Protein AF-A0A832UI48-F1 (afdb_monomer_lite)

Foldseek 3Di:
DDPPDDPPPPPLVPQVPDQADEAEDDPVLVVDPVNLVVVVVQVVVCVVVVDHRYAAEYLDCVLVPDCDDDSNVCVVPHDYQYCVVCVPPVVVVVSVVVSVVVVPDDD

pLDDT: mean 82.17, std 15.31, range [39.34, 94.38]

Structure (mmCIF, N/CA/C/O backbone):
data_AF-A0A832UI48-F1
#
_entry.id   AF-A0A832UI48-F1
#
loop_
_atom_site.group_PDB
_atom_site.id
_atom_site.type_symbol
_atom_site.label_atom_id
_atom_site.label_alt_id
_atom_site.label_comp_id
_atom_site.label_asym_id
_atom_site.label_entity_id
_atom_site.label_seq_id
_atom_site.pdbx_PDB_ins_code
_atom_site.Cartn_x
_atom_site.Cartn_y
_atom_site.Cartn_z
_atom_site.occupancy
_atom_site.B_iso_or_equiv
_atom_site.auth_seq_id
_atom_site.auth_comp_id
_atom_site.auth_asym_id
_atom_site.auth_atom_id
_atom_site.pdbx_PDB_model_num
ATOM 1 N N . MET A 1 1 ? -23.132 26.310 -4.493 1.00 50.03 1 MET A N 1
ATOM 2 C CA . MET A 1 1 ? -21.831 25.873 -3.951 1.00 50.03 1 MET A CA 1
ATOM 3 C C . MET A 1 1 ? -21.451 26.852 -2.855 1.00 50.03 1 MET A C 1
ATOM 5 O O . MET A 1 1 ? -21.452 28.050 -3.127 1.00 50.03 1 MET A O 1
ATOM 9 N N . LYS A 1 2 ? -21.280 26.381 -1.618 1.00 44.00 2 LYS A N 1
ATOM 10 C CA . LYS A 1 2 ? -20.942 27.204 -0.449 1.00 44.00 2 LYS A CA 1
ATOM 11 C C . LYS A 1 2 ? -19.434 27.167 -0.190 1.00 44.00 2 LYS A C 1
ATOM 13 O O . LYS A 1 2 ? -18.737 26.232 -0.576 1.00 44.00 2 LYS A O 1
ATOM 18 N N . ILE A 1 3 ? -18.935 28.194 0.492 1.00 39.34 3 ILE A N 1
ATOM 19 C CA . ILE A 1 3 ? -17.588 28.190 1.069 1.00 39.34 3 ILE A CA 1
ATOM 20 C C . ILE A 1 3 ? -17.511 27.029 2.071 1.00 39.34 3 ILE A C 1
ATOM 22 O O . ILE A 1 3 ? -18.320 26.968 2.994 1.00 39.34 3 ILE A O 1
ATOM 26 N N . GLY A 1 4 ? -16.565 26.111 1.861 1.00 55.09 4 GLY A N 1
ATOM 27 C CA . GLY A 1 4 ? -16.369 24.917 2.694 1.00 55.09 4 GLY A CA 1
ATOM 28 C C . GLY A 1 4 ? -16.836 23.596 2.073 1.00 55.09 4 GLY A C 1
ATOM 29 O O . GLY A 1 4 ? -16.553 22.543 2.643 1.00 55.09 4 GLY A O 1
ATOM 30 N N . ASP A 1 5 ? -17.486 23.614 0.905 1.00 48.53 5 ASP A N 1
ATOM 31 C CA . ASP A 1 5 ? -17.863 22.379 0.210 1.00 48.53 5 AS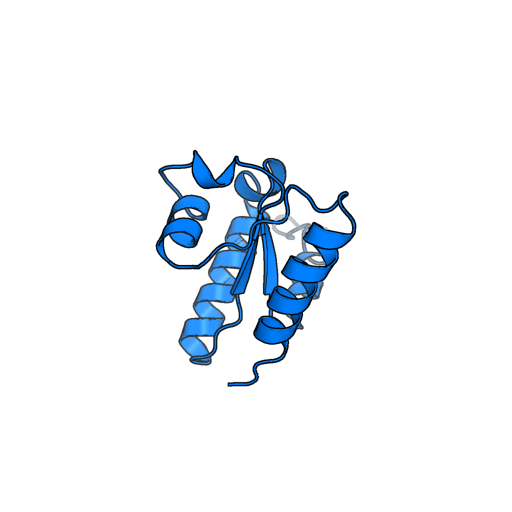P A CA 1
ATOM 32 C C . ASP A 1 5 ? -16.596 21.650 -0.291 1.00 48.53 5 ASP A C 1
ATOM 34 O O . ASP A 1 5 ? -15.863 22.157 -1.145 1.00 48.53 5 ASP A O 1
ATOM 38 N N . LYS A 1 6 ? -16.315 20.446 0.234 1.00 58.16 6 LYS A N 1
ATOM 39 C CA . LYS A 1 6 ? -15.248 19.579 -0.294 1.00 58.16 6 LYS A CA 1
ATOM 40 C C . LYS A 1 6 ? -15.637 19.118 -1.700 1.00 58.16 6 LYS A C 1
ATOM 42 O O . LYS A 1 6 ? -16.590 18.372 -1.869 1.00 58.16 6 LYS A O 1
ATOM 47 N N . ILE A 1 7 ? -14.841 19.499 -2.697 1.00 53.81 7 ILE A N 1
ATOM 48 C CA . ILE A 1 7 ? -15.049 19.161 -4.120 1.00 53.81 7 ILE A CA 1
ATOM 49 C C . ILE A 1 7 ? -14.797 17.659 -4.428 1.00 53.81 7 ILE A C 1
ATOM 51 O O . ILE A 1 7 ? -15.017 17.205 -5.546 1.00 53.81 7 ILE A O 1
ATOM 55 N N . ARG A 1 8 ? -14.388 16.837 -3.451 1.00 52.03 8 ARG A N 1
ATOM 56 C CA . ARG A 1 8 ? -13.946 15.441 -3.672 1.00 52.03 8 ARG A CA 1
ATOM 57 C C . ARG A 1 8 ? -14.977 14.346 -3.357 1.00 52.03 8 ARG A C 1
ATOM 59 O O . ARG A 1 8 ? -14.610 13.202 -3.160 1.00 52.03 8 ARG A O 1
ATOM 66 N N . THR A 1 9 ? -16.273 14.640 -3.360 1.00 53.66 9 THR A N 1
ATOM 67 C CA . THR A 1 9 ? -17.293 13.700 -2.846 1.00 53.66 9 THR A CA 1
ATOM 68 C C . THR A 1 9 ? -17.508 12.429 -3.682 1.00 53.66 9 THR A C 1
ATOM 70 O O . THR A 1 9 ? -18.026 11.459 -3.157 1.00 53.66 9 THR A O 1
ATOM 73 N N . ARG A 1 10 ? -17.127 12.372 -4.969 1.00 47.72 10 ARG A N 1
ATOM 74 C CA . ARG A 1 10 ? -17.464 11.200 -5.815 1.00 47.72 10 ARG A CA 1
ATOM 75 C C . ARG A 1 10 ? -16.408 10.104 -5.912 1.00 47.72 10 ARG A C 1
ATOM 77 O O . ARG A 1 10 ? -16.783 8.963 -6.142 1.00 47.72 10 ARG A O 1
ATOM 84 N N . ILE A 1 11 ? -15.122 10.432 -5.794 1.00 52.12 11 ILE A N 1
ATOM 85 C CA . ILE A 1 11 ? -14.057 9.416 -5.889 1.00 52.12 11 ILE A CA 1
ATOM 86 C C . ILE A 1 11 ? -13.817 8.786 -4.509 1.00 52.12 11 ILE A C 1
ATOM 88 O O . ILE A 1 11 ? -13.679 7.570 -4.421 1.00 52.12 11 ILE A O 1
ATOM 92 N N . ASP A 1 12 ? -13.878 9.599 -3.447 1.00 52.28 12 ASP A N 1
ATOM 93 C CA . ASP A 1 12 ? -13.676 9.182 -2.051 1.00 52.28 12 ASP A CA 1
ATOM 94 C C . ASP A 1 12 ? -14.735 8.149 -1.582 1.00 52.28 12 ASP A C 1
ATOM 96 O O . ASP A 1 12 ? -14.442 7.267 -0.783 1.00 52.28 12 ASP A O 1
ATOM 100 N N . GLU A 1 13 ? -15.966 8.188 -2.112 1.00 51.47 13 GLU A N 1
ATOM 101 C CA . GLU A 1 13 ? -17.035 7.249 -1.718 1.00 51.47 13 GLU A CA 1
ATOM 102 C C . GLU A 1 13 ? -16.915 5.857 -2.365 1.00 51.47 13 GLU A C 1
ATOM 104 O O . GLU A 1 13 ? -17.419 4.880 -1.813 1.00 51.47 13 GLU A O 1
ATOM 109 N N . MET A 1 14 ? -16.255 5.726 -3.524 1.00 49.06 14 MET A N 1
ATOM 110 C CA . MET A 1 14 ? -16.261 4.466 -4.288 1.00 49.06 14 MET A CA 1
ATOM 111 C C . MET A 1 14 ? -15.289 3.413 -3.740 1.00 49.06 14 MET A C 1
ATOM 113 O O . MET A 1 14 ? -15.479 2.225 -3.994 1.00 49.06 14 MET A O 1
ATOM 117 N N . ILE A 1 15 ? -14.265 3.819 -2.985 1.00 54.12 15 ILE A N 1
ATOM 118 C CA . ILE A 1 15 ? -13.244 2.895 -2.458 1.00 54.12 15 ILE A CA 1
ATOM 119 C C . ILE A 1 15 ? -13.649 2.322 -1.099 1.00 54.12 15 ILE A C 1
ATOM 121 O O . ILE A 1 15 ? -13.345 1.168 -0.797 1.00 54.12 15 ILE A O 1
ATOM 125 N N . HIS A 1 16 ? -14.443 3.064 -0.325 1.00 52.00 16 HIS A N 1
ATOM 126 C CA . HIS A 1 16 ? -14.844 2.677 1.029 1.00 52.00 16 HIS A CA 1
ATOM 127 C C . HIS A 1 16 ? -15.809 1.471 1.095 1.00 52.00 16 HIS A C 1
ATOM 129 O O . HIS A 1 16 ? -16.116 0.972 2.177 1.00 52.00 16 HIS A O 1
ATOM 135 N N . VAL A 1 17 ? -16.307 0.989 -0.049 1.00 52.59 17 VAL A N 1
ATOM 136 C CA . VAL A 1 17 ? -17.367 -0.033 -0.122 1.00 52.59 17 VAL A CA 1
ATOM 137 C C . VAL A 1 17 ? -16.821 -1.471 -0.090 1.00 52.59 17 VAL A C 1
ATOM 139 O O . VAL A 1 17 ? -17.572 -2.407 0.188 1.00 52.59 17 VAL A O 1
ATOM 142 N N . HIS A 1 18 ? -15.523 -1.692 -0.320 1.00 58.28 18 HIS A N 1
ATOM 143 C CA . HIS A 1 18 ? -14.970 -3.043 -0.461 1.00 58.28 18 HIS A CA 1
ATOM 144 C C . HIS A 1 18 ? -14.113 -3.470 0.740 1.00 58.28 18 HIS A C 1
ATOM 146 O O . HIS A 1 18 ? -13.269 -2.727 1.225 1.00 58.28 18 HIS A O 1
ATOM 152 N N . GLY A 1 19 ? -14.310 -4.706 1.216 1.00 73.56 19 GLY A N 1
ATOM 153 C CA . GLY A 1 19 ? -13.613 -5.260 2.388 1.00 73.56 19 GLY A CA 1
ATOM 154 C C . GLY A 1 19 ? -12.108 -5.504 2.212 1.00 73.56 19 GLY A C 1
ATOM 155 O O . GLY A 1 19 ? -11.466 -5.949 3.155 1.00 73.56 19 GLY A O 1
ATOM 156 N N . LYS A 1 20 ? -11.543 -5.241 1.025 1.00 83.62 20 LYS A N 1
ATOM 157 C CA . LYS A 1 20 ? -10.112 -5.363 0.711 1.00 83.62 20 LYS A CA 1
ATOM 158 C C . LYS A 1 20 ? -9.696 -4.228 -0.230 1.00 83.62 20 LYS A C 1
ATOM 160 O O . LYS A 1 20 ? -10.414 -3.930 -1.182 1.00 83.62 20 LYS A O 1
ATOM 165 N N . LEU A 1 21 ? -8.528 -3.644 0.016 1.00 87.38 21 LEU A N 1
ATOM 166 C CA . LEU A 1 21 ? -7.889 -2.578 -0.748 1.00 87.38 21 LEU A CA 1
ATOM 167 C C . LEU A 1 21 ? -6.602 -3.104 -1.402 1.00 87.38 21 LEU A C 1
ATOM 169 O O . LEU A 1 21 ? -5.631 -3.436 -0.718 1.00 87.38 21 LEU A O 1
ATOM 173 N N . LEU A 1 22 ? -6.584 -3.148 -2.736 1.00 90.62 22 LEU A N 1
ATOM 174 C CA . LEU A 1 22 ? -5.372 -3.393 -3.518 1.00 90.62 22 LEU A CA 1
ATOM 175 C C . LEU A 1 22 ? -4.653 -2.060 -3.755 1.00 90.62 22 LEU A C 1
ATOM 177 O O . LEU A 1 22 ? -5.106 -1.241 -4.554 1.00 90.62 22 LEU A O 1
ATOM 181 N N . LEU A 1 23 ? -3.534 -1.847 -3.069 1.00 92.25 23 LEU A N 1
ATOM 182 C CA . LEU A 1 23 ? -2.729 -0.636 -3.195 1.00 92.25 23 LEU A CA 1
ATOM 183 C C . LEU A 1 23 ? -1.666 -0.825 -4.278 1.00 92.25 23 LEU A C 1
ATOM 185 O O . LEU A 1 23 ? -0.760 -1.643 -4.131 1.00 92.25 23 LEU A O 1
ATOM 189 N N . VAL A 1 24 ? -1.744 -0.033 -5.343 1.00 92.12 24 VAL A N 1
ATOM 190 C CA . VAL A 1 24 ? -0.750 -0.036 -6.420 1.00 92.12 24 VAL A CA 1
ATOM 191 C C . VAL A 1 24 ? 0.281 1.058 -6.161 1.00 92.12 24 VAL A C 1
ATOM 193 O O . VAL A 1 24 ? -0.012 2.242 -6.268 1.00 92.12 24 VAL A O 1
ATOM 196 N N . LEU A 1 25 ? 1.501 0.662 -5.819 1.00 92.38 25 LEU A N 1
ATOM 197 C CA . LEU A 1 25 ? 2.624 1.554 -5.561 1.00 92.38 25 LEU A CA 1
ATOM 198 C C . LEU A 1 25 ? 3.350 1.846 -6.876 1.00 92.38 25 LEU A C 1
ATOM 200 O O . LEU A 1 25 ? 4.125 1.030 -7.385 1.00 92.38 25 LEU A O 1
ATOM 204 N N . SER A 1 26 ? 3.057 3.024 -7.412 1.00 90.88 26 SER A N 1
ATOM 205 C CA . SER A 1 26 ? 3.792 3.683 -8.488 1.00 90.88 26 SER A CA 1
ATOM 206 C C . SER A 1 26 ? 4.357 5.014 -7.999 1.00 90.88 26 SER A C 1
ATOM 208 O O . SER A 1 26 ? 3.921 5.522 -6.961 1.00 90.88 26 SER A O 1
ATOM 210 N N . LYS A 1 27 ? 5.247 5.624 -8.786 1.00 89.69 27 LYS A N 1
ATOM 211 C CA . LYS A 1 27 ? 5.727 6.995 -8.555 1.00 89.69 27 LYS A CA 1
ATOM 212 C C . LYS A 1 27 ? 4.608 8.007 -8.264 1.00 89.69 27 LYS A C 1
ATOM 214 O O . LYS A 1 27 ? 4.710 8.760 -7.305 1.00 89.69 27 LYS A O 1
ATOM 219 N N . ASP A 1 28 ? 3.526 7.992 -9.036 1.00 88.75 28 ASP A N 1
ATOM 220 C CA . ASP A 1 28 ? 2.425 8.948 -8.840 1.00 88.75 28 ASP A CA 1
ATOM 221 C C . ASP A 1 28 ? 1.599 8.632 -7.583 1.00 88.75 28 ASP A C 1
ATOM 223 O O . ASP A 1 28 ? 1.034 9.522 -6.948 1.00 88.75 28 ASP A O 1
ATOM 227 N N . SER A 1 29 ? 1.527 7.353 -7.205 1.00 88.38 29 SER A N 1
ATOM 228 C CA . SER A 1 29 ? 0.730 6.919 -6.056 1.00 88.38 29 SER A CA 1
ATOM 229 C C . SER A 1 29 ? 1.390 7.309 -4.740 1.00 88.38 29 SER A C 1
ATOM 231 O O . SER A 1 29 ? 0.702 7.763 -3.833 1.00 88.38 29 SER A O 1
ATOM 233 N N . VAL A 1 30 ? 2.718 7.185 -4.645 1.00 89.31 30 VAL A N 1
ATOM 234 C CA . VAL A 1 30 ? 3.473 7.531 -3.428 1.00 89.31 30 VAL A CA 1
ATOM 235 C C . VAL A 1 30 ? 3.494 9.035 -3.134 1.00 89.31 30 VAL A C 1
ATOM 237 O O . VAL A 1 30 ? 3.632 9.420 -1.979 1.00 89.31 30 VAL A O 1
ATOM 240 N N . GLU A 1 31 ? 3.311 9.881 -4.152 1.00 88.44 31 GLU A N 1
ATOM 241 C CA . GLU A 1 31 ? 3.232 11.347 -4.021 1.00 88.44 31 GLU A CA 1
ATOM 242 C C . GLU A 1 31 ? 1.787 11.851 -3.809 1.00 88.44 31 GLU A C 1
ATOM 244 O O . GLU A 1 31 ? 1.547 13.042 -3.588 1.00 88.44 31 GLU A O 1
ATOM 249 N N . SER A 1 32 ? 0.792 10.962 -3.870 1.00 88.12 32 SER A N 1
ATOM 250 C CA . SER A 1 32 ? -0.616 11.343 -3.802 1.00 88.12 32 SER A CA 1
ATOM 251 C C . SER A 1 32 ? -1.125 11.441 -2.363 1.00 88.12 32 SER A C 1
ATOM 253 O O . SER A 1 32 ? -1.408 10.437 -1.712 1.00 88.12 32 SER A O 1
ATOM 255 N N . SER A 1 33 ? -1.391 12.674 -1.919 1.00 87.25 33 SER A N 1
ATOM 256 C CA . SER A 1 33 ? -2.059 12.980 -0.632 1.00 87.25 33 SER A CA 1
ATOM 257 C C . SER A 1 33 ? -3.438 12.333 -0.449 1.00 87.25 33 SER A C 1
ATOM 259 O O . SER A 1 33 ? -4.008 12.342 0.639 1.00 87.25 33 SER A O 1
ATOM 261 N N . TRP A 1 34 ? -4.038 11.839 -1.528 1.00 85.62 34 TRP A N 1
ATOM 262 C CA . TRP A 1 34 ? -5.289 11.098 -1.454 1.00 85.62 34 TRP A CA 1
ATOM 263 C C . TRP A 1 34 ? -5.068 9.609 -1.255 1.00 85.62 34 TRP A C 1
ATOM 265 O O . TRP A 1 34 ? -5.762 9.022 -0.436 1.00 85.62 34 TRP A O 1
ATOM 275 N N . VAL A 1 35 ? -4.070 9.028 -1.929 1.00 88.81 35 VAL A N 1
ATOM 276 C CA . VAL A 1 35 ? -3.684 7.631 -1.687 1.00 88.81 35 VAL A CA 1
ATOM 277 C C . VAL A 1 35 ? -3.259 7.462 -0.232 1.00 88.81 35 VAL A C 1
ATOM 279 O O . VAL A 1 35 ? -3.680 6.506 0.406 1.00 88.81 35 VAL A O 1
ATOM 282 N N . GLU A 1 36 ? -2.511 8.423 0.314 1.00 90.44 36 GLU A N 1
ATOM 283 C CA . GLU A 1 36 ? -2.152 8.467 1.735 1.00 90.44 36 GLU A CA 1
ATOM 284 C C . GLU A 1 36 ? -3.377 8.324 2.654 1.00 90.44 36 GLU A C 1
ATOM 286 O O . GLU A 1 36 ? -3.423 7.421 3.483 1.00 90.44 36 GLU A O 1
ATOM 291 N N . LYS A 1 37 ? -4.416 9.141 2.444 1.00 88.06 37 LYS A N 1
ATOM 292 C CA . LYS A 1 37 ? -5.643 9.109 3.260 1.00 88.06 37 LYS A CA 1
ATOM 293 C C . LYS A 1 37 ? -6.414 7.799 3.145 1.00 88.06 37 LYS A C 1
ATOM 295 O O . LYS A 1 37 ? -6.958 7.315 4.137 1.00 88.06 37 LYS A O 1
ATOM 300 N N . GLU A 1 38 ? -6.479 7.226 1.946 1.00 86.69 38 GLU A N 1
ATOM 301 C CA . GLU A 1 38 ? -7.115 5.921 1.732 1.00 86.69 38 GLU A CA 1
ATOM 302 C C . GLU A 1 38 ? -6.344 4.806 2.451 1.00 86.69 38 GLU A C 1
ATOM 304 O O . GLU A 1 38 ? -6.942 3.912 3.050 1.00 86.69 38 GLU A O 1
ATOM 309 N N . VAL A 1 39 ? -5.011 4.881 2.450 1.00 89.75 39 VAL A N 1
ATOM 310 C CA . VAL A 1 39 ? -4.143 3.937 3.161 1.00 89.75 39 VAL A CA 1
ATOM 311 C C . VAL A 1 39 ? -4.311 4.059 4.674 1.00 89.75 39 VAL A C 1
ATOM 313 O O . VAL A 1 39 ? -4.475 3.039 5.340 1.00 89.75 39 VAL A O 1
ATOM 316 N N . GLU A 1 40 ? -4.331 5.277 5.217 1.00 90.00 40 GLU A N 1
ATOM 317 C CA . GLU A 1 40 ? -4.606 5.522 6.639 1.00 90.00 40 GLU A CA 1
ATOM 318 C C . GLU A 1 40 ? -5.966 4.943 7.047 1.00 90.00 40 GLU A C 1
ATOM 320 O O . GLU A 1 40 ? -6.053 4.155 7.989 1.00 90.00 40 GLU A O 1
ATOM 325 N N . THR A 1 41 ? -7.009 5.231 6.265 1.00 87.94 41 THR A N 1
ATOM 326 C CA . THR A 1 41 ? -8.366 4.710 6.494 1.00 87.94 41 THR A CA 1
ATOM 327 C C . THR A 1 41 ? -8.399 3.179 6.450 1.00 87.94 41 THR A C 1
ATOM 329 O O . THR A 1 41 ? -9.080 2.534 7.251 1.00 87.94 41 THR A O 1
ATOM 332 N N . ALA A 1 42 ? -7.655 2.558 5.529 1.00 87.44 42 ALA A N 1
ATOM 333 C CA . ALA A 1 42 ? -7.540 1.106 5.467 1.00 87.44 42 ALA A CA 1
ATOM 334 C C . ALA A 1 42 ? -6.870 0.539 6.727 1.00 87.44 42 ALA A C 1
ATOM 336 O O . ALA A 1 42 ? -7.393 -0.412 7.299 1.00 87.44 42 ALA A O 1
ATOM 337 N N . ILE A 1 43 ? -5.777 1.139 7.206 1.00 89.19 43 ILE A N 1
ATOM 338 C CA . ILE A 1 43 ? -5.073 0.710 8.428 1.00 89.19 43 ILE A CA 1
ATOM 339 C C . ILE A 1 43 ? -5.971 0.843 9.673 1.00 89.19 43 ILE A C 1
ATOM 341 O O . ILE A 1 43 ? -5.989 -0.043 10.537 1.00 89.19 43 ILE A O 1
ATOM 345 N N . GLU A 1 44 ? -6.757 1.916 9.767 1.00 88.81 44 GLU A N 1
ATOM 346 C CA . GLU A 1 44 ? -7.756 2.096 10.829 1.00 88.81 44 GLU A CA 1
ATOM 347 C C . GLU A 1 44 ? -8.839 1.006 10.782 1.00 88.81 44 GLU A C 1
ATOM 349 O O . GLU A 1 44 ? -9.215 0.431 11.814 1.00 88.81 44 GLU A O 1
ATOM 354 N N . ASN A 1 45 ? -9.298 0.659 9.577 1.00 86.06 45 ASN A N 1
ATOM 355 C CA . ASN A 1 45 ? -10.242 -0.433 9.362 1.00 86.06 45 ASN A CA 1
ATOM 356 C C . ASN A 1 45 ? -9.652 -1.797 9.747 1.00 86.06 45 ASN A C 1
ATOM 358 O O . ASN A 1 45 ? -10.344 -2.574 10.406 1.00 86.06 45 ASN A O 1
ATOM 362 N N . GLU A 1 46 ? -8.390 -2.085 9.407 1.00 88.00 46 GLU A N 1
ATOM 363 C CA . GLU A 1 46 ? -7.705 -3.322 9.824 1.00 88.00 46 GLU A CA 1
ATOM 364 C C . GLU A 1 46 ? -7.636 -3.430 11.348 1.00 88.00 46 GLU A C 1
ATOM 366 O O . GLU A 1 46 ? -7.888 -4.491 11.918 1.00 88.00 46 GLU A O 1
ATOM 371 N N . THR A 1 47 ? -7.356 -2.313 12.024 1.00 87.94 47 THR A N 1
ATOM 372 C CA . THR A 1 47 ? -7.283 -2.250 13.490 1.00 87.94 47 THR A CA 1
ATOM 373 C C . THR A 1 47 ? -8.647 -2.512 14.130 1.00 87.94 47 THR A C 1
ATOM 375 O O . THR A 1 47 ? -8.747 -3.250 15.111 1.00 87.94 47 THR A O 1
ATOM 378 N N . THR A 1 48 ? -9.710 -1.946 13.553 1.00 86.75 48 THR A N 1
ATOM 379 C CA . THR A 1 48 ? -11.082 -2.078 14.062 1.00 86.75 48 THR A CA 1
ATOM 380 C C . THR A 1 48 ? -11.650 -3.476 13.819 1.00 86.75 48 THR A C 1
ATOM 382 O O . THR A 1 48 ? -12.265 -4.062 14.709 1.00 86.75 48 THR A O 1
ATOM 385 N N . ARG A 1 49 ? -11.435 -4.026 12.619 1.00 84.75 49 ARG A N 1
ATOM 386 C CA . ARG A 1 49 ? -11.971 -5.330 12.195 1.00 84.75 49 ARG A CA 1
ATOM 387 C C . ARG A 1 49 ? -11.076 -6.505 12.587 1.00 84.75 49 ARG A C 1
ATOM 389 O O . ARG A 1 49 ? -11.543 -7.634 12.586 1.00 84.75 49 ARG A O 1
ATOM 396 N N . LYS A 1 50 ? -9.818 -6.244 12.966 1.00 86.06 50 LYS A N 1
ATOM 397 C CA . LYS A 1 50 ? -8.767 -7.252 13.210 1.00 86.06 50 LYS A CA 1
ATOM 398 C C . LYS A 1 50 ? -8.525 -8.170 12.009 1.00 86.06 50 LYS A C 1
ATOM 400 O O . LYS A 1 50 ? -8.149 -9.329 12.165 1.00 86.06 50 LYS A O 1
ATOM 405 N N . GLU A 1 51 ? -8.711 -7.630 10.813 1.00 85.81 51 GLU A N 1
ATOM 406 C CA . GLU A 1 51 ? -8.577 -8.337 9.543 1.00 85.81 51 GLU A CA 1
ATOM 407 C C . GLU A 1 51 ? -7.591 -7.599 8.645 1.00 85.81 51 GLU A C 1
ATOM 409 O O . GLU A 1 51 ? -7.500 -6.375 8.688 1.00 85.81 51 GLU A O 1
ATOM 414 N N . THR A 1 52 ? -6.852 -8.340 7.820 1.00 87.31 52 THR A N 1
ATOM 415 C CA . THR A 1 52 ? -5.975 -7.743 6.810 1.00 87.31 52 THR A CA 1
ATOM 416 C C . THR A 1 52 ? -6.800 -7.350 5.594 1.00 87.31 52 THR A C 1
ATOM 418 O O . THR 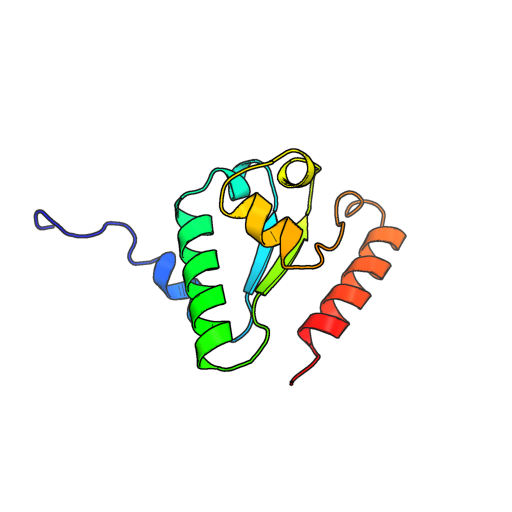A 1 52 ? -7.364 -8.205 4.909 1.00 87.31 52 THR A O 1
ATOM 421 N N . VAL A 1 53 ? -6.834 -6.053 5.312 1.00 87.69 53 VAL A N 1
ATOM 422 C CA . VAL A 1 53 ? -7.559 -5.472 4.182 1.00 87.69 53 VAL A CA 1
ATOM 423 C C . VAL A 1 53 ? -6.613 -4.816 3.183 1.00 87.69 53 VAL A C 1
ATOM 425 O O . VAL A 1 53 ? -7.010 -4.644 2.040 1.00 87.69 53 VAL A O 1
ATOM 428 N N . LEU A 1 54 ? -5.377 -4.477 3.561 1.00 90.06 54 LEU A N 1
ATOM 429 C CA . LEU A 1 54 ? -4.440 -3.752 2.706 1.00 90.06 54 LEU A CA 1
ATOM 430 C C . LEU A 1 54 ? -3.437 -4.695 2.026 1.00 90.06 54 LEU A C 1
ATOM 432 O O . LEU A 1 54 ? -2.594 -5.312 2.679 1.00 90.06 54 LEU A O 1
ATOM 436 N N . PHE A 1 55 ? -3.477 -4.737 0.694 1.00 91.94 55 PHE A N 1
ATOM 437 C CA . PHE A 1 55 ? -2.625 -5.588 -0.140 1.00 91.94 55 PHE A CA 1
ATOM 438 C C . PHE A 1 55 ? -1.779 -4.720 -1.082 1.00 91.94 55 PHE A C 1
ATOM 440 O O . PHE A 1 55 ? -2.283 -4.281 -2.116 1.00 91.94 55 PHE A O 1
ATOM 447 N N . PRO A 1 56 ? -0.510 -4.426 -0.749 1.00 94.06 56 PRO A N 1
ATOM 448 C CA . PRO A 1 56 ? 0.337 -3.596 -1.594 1.00 94.06 56 PRO A CA 1
ATOM 449 C C . PRO A 1 56 ? 1.031 -4.393 -2.708 1.00 94.06 56 PRO A C 1
ATOM 451 O O . PRO A 1 56 ? 1.644 -5.438 -2.474 1.00 94.06 56 PRO A O 1
ATOM 454 N N . ILE A 1 57 ? 1.009 -3.840 -3.919 1.00 94.38 57 ILE A N 1
ATOM 455 C CA . ILE A 1 57 ? 1.796 -4.288 -5.073 1.00 94.38 57 ILE A CA 1
ATOM 456 C C . ILE A 1 57 ? 2.625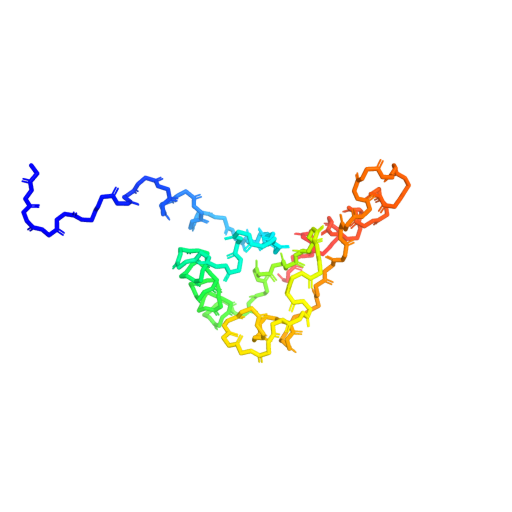 -3.124 -5.605 1.00 94.38 57 ILE A C 1
ATOM 458 O O . ILE A 1 57 ? 2.212 -1.977 -5.478 1.00 94.38 57 ILE A O 1
ATOM 462 N N . ARG A 1 58 ? 3.776 -3.389 -6.225 1.00 93.44 58 ARG A N 1
ATOM 463 C CA . ARG A 1 58 ? 4.601 -2.346 -6.858 1.00 93.44 58 ARG A CA 1
ATOM 464 C C . ARG A 1 58 ? 4.720 -2.550 -8.358 1.00 93.44 58 ARG A C 1
ATOM 466 O O . ARG A 1 58 ? 4.933 -3.671 -8.811 1.00 93.44 58 ARG A O 1
ATOM 473 N N . LEU A 1 59 ? 4.645 -1.455 -9.107 1.00 89.56 59 LEU A N 1
ATOM 474 C CA . LEU A 1 59 ? 4.894 -1.450 -10.554 1.00 89.56 59 LEU A CA 1
ATOM 475 C C . LEU A 1 59 ? 6.294 -0.944 -10.912 1.00 89.56 59 LEU A C 1
ATOM 477 O O . LEU A 1 59 ? 6.754 -1.147 -12.033 1.00 89.56 59 LEU A O 1
ATOM 481 N N . ASP A 1 60 ? 6.977 -0.306 -9.963 1.00 88.56 60 ASP A N 1
ATOM 482 C CA . ASP A 1 60 ? 8.312 0.255 -10.130 1.00 88.56 60 ASP A CA 1
ATOM 483 C C . ASP A 1 60 ? 9.173 0.060 -8.861 1.00 88.56 60 ASP A C 1
ATOM 485 O O . ASP A 1 60 ? 8.873 -0.742 -7.963 1.00 88.56 60 ASP A O 1
ATOM 489 N N . TYR A 1 61 ? 10.325 0.730 -8.818 1.00 88.12 61 TYR A N 1
ATOM 490 C CA . TYR A 1 61 ? 11.226 0.721 -7.666 1.00 88.12 61 TYR A CA 1
ATOM 491 C C . TYR A 1 61 ? 10.992 1.884 -6.701 1.00 88.12 61 TYR A C 1
ATOM 493 O O . TYR A 1 61 ? 11.626 1.903 -5.650 1.00 88.12 61 TYR A O 1
ATOM 501 N N . THR A 1 62 ? 10.081 2.816 -6.990 1.00 90.00 62 THR A N 1
ATOM 502 C CA . THR A 1 62 ? 10.006 4.093 -6.274 1.00 90.00 62 THR A CA 1
ATOM 503 C C . THR A 1 62 ? 9.796 3.900 -4.773 1.00 90.00 62 THR A C 1
ATOM 505 O O . THR A 1 62 ? 10.517 4.491 -3.973 1.00 90.00 62 THR A O 1
ATOM 508 N N . VAL A 1 63 ? 8.906 2.992 -4.356 1.00 89.25 63 VAL A N 1
ATOM 509 C CA . VAL A 1 63 ? 8.690 2.703 -2.923 1.00 89.25 63 VAL A CA 1
ATOM 510 C C . VAL A 1 63 ? 9.928 2.122 -2.215 1.00 89.25 63 VAL A C 1
ATOM 512 O O . VAL A 1 63 ? 10.115 2.294 -1.005 1.00 89.25 63 VAL A O 1
ATOM 515 N N . MET A 1 64 ? 10.816 1.450 -2.951 1.00 89.12 64 MET A N 1
ATOM 516 C CA . MET A 1 64 ? 12.025 0.850 -2.381 1.00 89.12 64 MET A CA 1
ATOM 517 C C . MET A 1 64 ? 13.037 1.917 -1.958 1.00 89.12 64 MET A C 1
ATOM 519 O O . MET A 1 64 ? 13.677 1.747 -0.917 1.00 89.12 64 MET A O 1
ATOM 523 N N . ASP A 1 65 ? 13.094 3.036 -2.680 1.00 91.25 65 ASP A N 1
ATOM 524 C CA . ASP A 1 65 ? 14.028 4.137 -2.423 1.00 91.25 65 ASP A CA 1
ATOM 525 C C . ASP A 1 65 ? 13.518 5.134 -1.369 1.00 91.25 65 ASP A C 1
ATOM 527 O O . ASP A 1 65 ? 14.312 5.835 -0.737 1.00 91.25 65 ASP A O 1
ATOM 531 N N . ILE A 1 66 ? 12.204 5.164 -1.116 1.00 91.00 66 ILE A N 1
ATOM 532 C CA . ILE A 1 66 ? 11.589 6.041 -0.112 1.00 91.00 66 ILE A CA 1
ATOM 533 C C . ILE A 1 66 ? 11.982 5.599 1.303 1.00 91.00 66 ILE A C 1
ATOM 535 O O . ILE A 1 66 ? 11.825 4.436 1.687 1.00 91.00 66 ILE A O 1
ATOM 539 N N . LYS A 1 67 ? 12.506 6.530 2.103 1.00 89.06 67 LYS A N 1
ATOM 540 C CA . LYS A 1 67 ? 13.004 6.254 3.465 1.00 89.06 67 LYS A CA 1
ATOM 541 C C . LYS A 1 67 ? 12.053 6.727 4.565 1.00 89.06 67 LYS A C 1
ATOM 543 O O . LYS A 1 67 ? 12.051 6.143 5.651 1.00 89.06 67 LYS A O 1
ATOM 548 N N . THR A 1 68 ? 11.255 7.747 4.273 1.00 87.88 68 THR A N 1
ATOM 549 C CA . THR A 1 68 ? 10.355 8.437 5.204 1.00 87.88 68 THR A CA 1
ATOM 550 C C . THR A 1 68 ? 8.907 8.351 4.727 1.00 87.88 68 THR A C 1
ATOM 552 O O . THR A 1 68 ? 8.655 7.897 3.614 1.00 87.88 68 THR A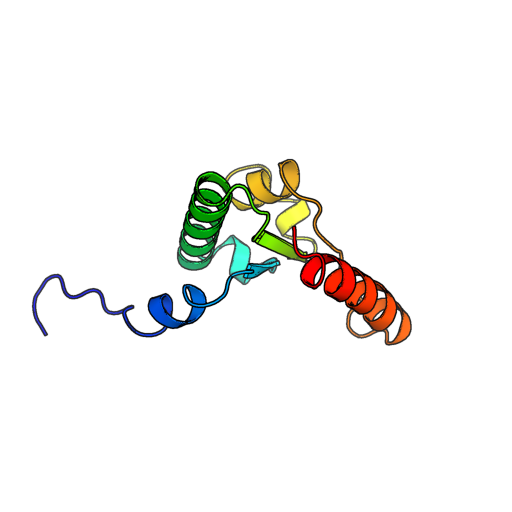 O 1
ATOM 555 N N . ASP A 1 69 ? 7.977 8.772 5.583 1.00 91.50 69 ASP A N 1
ATOM 556 C CA . ASP A 1 69 ? 6.545 8.899 5.279 1.00 91.50 69 ASP A CA 1
ATOM 557 C C . ASP A 1 69 ? 5.803 7.564 5.084 1.00 91.50 69 ASP A C 1
ATOM 559 O O . ASP A 1 69 ? 6.374 6.470 5.207 1.00 91.50 69 ASP A O 1
ATOM 563 N N . TRP A 1 70 ? 4.504 7.659 4.788 1.00 93.56 70 TRP A N 1
ATOM 564 C CA . TRP A 1 70 ? 3.598 6.515 4.717 1.00 93.56 70 TRP A CA 1
ATOM 565 C C . TRP A 1 70 ? 4.058 5.391 3.762 1.00 93.56 70 TRP A C 1
ATOM 567 O O . TRP A 1 70 ? 3.889 4.222 4.124 1.00 93.56 70 TRP A O 1
ATOM 577 N N . PRO A 1 71 ? 4.706 5.632 2.593 1.00 93.62 71 PRO A N 1
ATOM 578 C CA . PRO A 1 71 ? 5.153 4.531 1.740 1.00 93.62 71 PRO A CA 1
ATOM 579 C C . PRO A 1 71 ? 6.278 3.724 2.400 1.00 93.62 71 PRO A C 1
ATOM 581 O O . PRO A 1 71 ? 6.365 2.505 2.219 1.00 93.62 71 PRO A O 1
ATOM 584 N N . ALA A 1 72 ? 7.136 4.381 3.190 1.00 93.75 72 ALA A N 1
ATOM 585 C CA . ALA A 1 72 ? 8.172 3.699 3.953 1.00 93.75 72 ALA A CA 1
ATOM 586 C C . ALA A 1 72 ? 7.575 2.871 5.097 1.00 93.75 72 ALA A C 1
ATOM 588 O O . ALA A 1 72 ? 8.080 1.779 5.372 1.00 93.75 72 ALA A O 1
ATOM 589 N N . ASP A 1 73 ? 6.499 3.348 5.727 1.00 93.75 73 ASP A N 1
ATOM 590 C CA . ASP A 1 73 ? 5.755 2.576 6.725 1.00 93.75 73 ASP A CA 1
ATOM 591 C C . ASP A 1 73 ? 5.120 1.329 6.112 1.00 93.75 73 ASP A C 1
ATOM 593 O O . ASP A 1 73 ? 5.311 0.233 6.640 1.00 93.75 73 ASP A O 1
ATOM 597 N N . ILE A 1 74 ? 4.480 1.449 4.943 1.00 93.75 74 ILE A N 1
ATOM 598 C CA . ILE A 1 74 ? 3.945 0.292 4.211 1.00 93.75 74 ILE A CA 1
ATOM 599 C C . ILE A 1 74 ? 5.051 -0.709 3.877 1.00 93.75 74 ILE A C 1
ATOM 601 O O . ILE A 1 74 ? 4.891 -1.900 4.140 1.00 93.75 74 ILE A O 1
ATOM 605 N N . LYS A 1 75 ? 6.202 -0.249 3.374 1.00 94.00 75 LYS A N 1
ATOM 606 C CA . LYS A 1 75 ? 7.349 -1.122 3.077 1.00 94.00 75 LYS A CA 1
ATOM 607 C C . LYS A 1 75 ? 7.877 -1.866 4.306 1.00 94.00 75 LYS A C 1
ATOM 609 O O . LYS A 1 75 ? 8.314 -3.006 4.181 1.00 94.00 75 LYS A O 1
ATOM 614 N N . ARG A 1 76 ? 7.877 -1.231 5.483 1.00 92.31 76 ARG A N 1
ATOM 615 C CA . ARG A 1 76 ? 8.316 -1.862 6.740 1.00 92.31 76 ARG A CA 1
ATOM 616 C C . ARG A 1 76 ? 7.277 -2.831 7.296 1.00 92.31 76 ARG A C 1
ATOM 618 O O . ARG A 1 76 ? 7.647 -3.845 7.879 1.00 92.31 76 ARG A O 1
ATOM 625 N N . ALA A 1 77 ? 5.998 -2.502 7.150 1.00 91.62 77 ALA A N 1
ATOM 626 C CA . ALA A 1 77 ? 4.908 -3.190 7.827 1.00 91.62 77 ALA A CA 1
ATOM 627 C C . ALA A 1 77 ? 4.226 -4.272 6.977 1.00 91.62 77 ALA A C 1
ATOM 629 O O . ALA A 1 77 ? 3.439 -5.054 7.516 1.00 91.62 77 ALA A O 1
ATOM 630 N N . ARG A 1 78 ? 4.451 -4.303 5.659 1.00 90.00 78 ARG A N 1
ATOM 631 C CA . ARG A 1 78 ? 3.758 -5.200 4.726 1.00 90.00 78 ARG A CA 1
ATOM 632 C C . ARG A 1 78 ? 4.721 -5.806 3.711 1.00 90.00 78 ARG A C 1
ATOM 634 O O . ARG A 1 78 ? 5.704 -5.197 3.299 1.00 90.00 78 ARG A O 1
ATOM 641 N N . HIS A 1 79 ? 4.391 -7.013 3.266 1.00 91.00 79 HIS A N 1
ATOM 642 C CA . HIS A 1 79 ? 5.051 -7.627 2.124 1.00 91.00 79 HIS A CA 1
ATOM 643 C C . HIS A 1 79 ? 4.474 -7.039 0.830 1.00 91.00 79 HIS A C 1
ATOM 645 O O . HIS A 1 79 ? 3.282 -7.179 0.568 1.00 91.00 79 HIS A O 1
ATOM 651 N N . ILE A 1 80 ? 5.322 -6.379 0.040 1.00 92.31 80 ILE A N 1
ATOM 652 C CA . ILE A 1 80 ? 4.943 -5.761 -1.234 1.00 92.31 80 ILE A CA 1
ATOM 653 C C . ILE A 1 80 ? 5.239 -6.744 -2.366 1.00 92.31 80 ILE A C 1
ATOM 655 O O . ILE A 1 80 ? 6.396 -7.111 -2.577 1.00 92.31 80 ILE A O 1
ATOM 659 N N . VAL A 1 81 ? 4.209 -7.145 -3.114 1.00 91.19 81 VAL A N 1
ATOM 660 C CA . VAL A 1 81 ? 4.393 -8.042 -4.265 1.00 91.19 81 VAL A CA 1
ATOM 661 C C . VAL A 1 81 ? 4.968 -7.264 -5.449 1.00 91.19 81 VAL A C 1
ATOM 663 O O . VAL A 1 81 ? 4.510 -6.166 -5.770 1.00 91.19 81 VAL A O 1
ATOM 666 N N . ASP A 1 82 ? 5.984 -7.831 -6.097 1.00 91.50 82 ASP A N 1
ATOM 667 C CA . ASP A 1 82 ? 6.649 -7.238 -7.256 1.00 91.50 82 ASP A CA 1
ATOM 668 C C . ASP A 1 82 ? 5.887 -7.541 -8.551 1.00 91.50 82 ASP A C 1
ATOM 670 O O . ASP A 1 82 ? 5.772 -8.696 -8.945 1.00 91.50 82 ASP A O 1
ATOM 674 N N . PHE A 1 83 ? 5.377 -6.500 -9.209 1.00 92.38 83 PHE A N 1
ATOM 675 C CA . PHE A 1 83 ? 4.654 -6.587 -10.479 1.00 92.38 83 PHE A CA 1
ATOM 676 C C . PHE A 1 83 ? 5.358 -5.822 -11.611 1.00 92.38 83 PHE A C 1
ATOM 678 O O . PHE A 1 83 ? 4.737 -5.544 -12.634 1.00 92.38 83 PHE A O 1
ATOM 685 N N . LYS A 1 84 ? 6.649 -5.474 -11.494 1.00 89.19 84 LYS A N 1
ATOM 686 C CA . LYS A 1 84 ? 7.353 -4.725 -12.563 1.00 89.19 84 LYS A CA 1
ATOM 687 C C . LYS A 1 84 ? 7.357 -5.450 -13.911 1.00 89.19 84 LYS A C 1
ATOM 689 O O . LYS A 1 84 ? 7.296 -4.803 -14.952 1.00 89.19 84 LYS A O 1
ATOM 694 N N . GLU A 1 85 ? 7.418 -6.780 -13.898 1.00 88.81 85 GLU A N 1
ATOM 695 C CA . GLU A 1 85 ? 7.455 -7.621 -15.102 1.00 88.81 85 GLU A CA 1
ATOM 696 C C . GLU A 1 85 ? 6.053 -8.011 -15.590 1.00 88.81 85 GLU A C 1
ATOM 698 O O . GLU A 1 85 ? 5.873 -9.030 -16.239 1.00 88.81 85 GLU A O 1
ATOM 703 N N . TRP A 1 86 ? 5.034 -7.182 -15.338 1.00 85.81 86 TRP A N 1
ATOM 704 C CA . TRP A 1 86 ? 3.644 -7.456 -15.732 1.00 85.81 86 TRP A CA 1
ATOM 705 C C . TRP A 1 86 ? 3.415 -7.642 -17.245 1.00 85.81 86 TRP A C 1
ATOM 707 O O . TRP A 1 86 ? 2.339 -8.076 -17.650 1.00 85.81 86 TRP A O 1
ATOM 717 N N . LYS A 1 87 ? 4.393 -7.280 -18.085 1.00 88.75 87 LYS A N 1
ATOM 718 C CA . LYS A 1 87 ? 4.363 -7.511 -19.539 1.00 88.75 87 LYS A CA 1
ATOM 719 C C . LYS A 1 87 ? 4.898 -8.883 -19.944 1.00 88.75 87 LYS A C 1
ATOM 721 O O . LYS A 1 87 ? 4.624 -9.313 -21.061 1.00 88.75 87 LYS A O 1
ATOM 726 N N . ASP A 1 88 ? 5.668 -9.531 -19.077 1.00 94.38 88 ASP A N 1
ATOM 727 C CA . ASP A 1 88 ? 6.059 -10.920 -19.258 1.00 94.38 88 ASP A CA 1
ATOM 728 C C . ASP A 1 88 ? 4.881 -11.804 -18.838 1.00 94.38 88 ASP A C 1
ATOM 730 O O . ASP A 1 88 ? 4.343 -11.669 -17.737 1.00 94.38 88 ASP A O 1
ATOM 734 N N . HIS A 1 89 ? 4.421 -12.654 -19.757 1.00 90.81 89 HIS A N 1
ATOM 735 C CA . HIS A 1 89 ? 3.206 -13.433 -19.547 1.00 90.81 89 HIS A CA 1
ATOM 736 C C . HIS A 1 89 ? 3.347 -14.396 -18.365 1.00 90.81 89 HIS A C 1
ATOM 738 O O . HIS A 1 89 ? 2.439 -14.472 -17.536 1.00 90.81 89 HIS A O 1
ATOM 744 N N . ASP A 1 90 ? 4.480 -15.087 -18.262 1.00 91.25 90 ASP A N 1
ATOM 745 C CA . ASP A 1 90 ? 4.693 -16.119 -17.253 1.00 91.25 90 ASP A CA 1
ATOM 746 C C . ASP A 1 90 ? 4.890 -15.477 -15.874 1.00 91.25 90 ASP A C 1
ATOM 748 O O . ASP A 1 90 ? 4.214 -15.853 -14.910 1.00 91.25 90 ASP A O 1
ATOM 752 N N . ALA A 1 91 ? 5.715 -14.424 -15.794 1.00 89.44 91 ALA A N 1
ATOM 753 C CA . ALA A 1 91 ? 5.935 -13.680 -14.554 1.00 89.44 91 ALA A CA 1
ATOM 754 C C . ALA A 1 91 ? 4.652 -12.998 -14.046 1.00 89.44 91 ALA A C 1
ATOM 756 O O . ALA A 1 91 ? 4.398 -12.946 -12.836 1.00 89.44 91 ALA A O 1
ATOM 757 N N . TYR A 1 92 ? 3.812 -12.485 -14.953 1.00 90.44 92 TYR A N 1
ATOM 758 C CA . TYR A 1 92 ? 2.511 -11.930 -14.591 1.00 90.44 92 TYR A CA 1
ATOM 759 C C . TYR A 1 92 ? 1.581 -13.001 -14.016 1.00 90.44 92 TYR A C 1
ATOM 761 O O . TYR A 1 92 ? 1.007 -12.786 -12.947 1.00 90.44 92 TYR A O 1
ATOM 769 N N . GLN A 1 93 ? 1.430 -14.146 -14.695 1.00 91.81 93 GLN A N 1
ATOM 770 C CA . GLN A 1 93 ? 0.525 -15.212 -14.253 1.00 91.81 93 GLN A CA 1
ATOM 771 C C . GLN A 1 93 ? 0.915 -15.751 -12.872 1.00 91.81 93 GLN A C 1
ATOM 773 O O . GLN A 1 93 ? 0.042 -15.932 -12.020 1.00 91.81 93 GLN A O 1
ATOM 778 N N . GLU A 1 94 ? 2.211 -15.945 -12.614 1.00 91.12 94 GLU A N 1
ATOM 779 C CA . GLU A 1 94 ? 2.706 -16.412 -11.316 1.00 91.12 94 GLU A CA 1
ATOM 780 C C . GLU A 1 94 ? 2.363 -15.430 -10.182 1.00 91.12 94 GLU A C 1
ATOM 782 O O . GLU A 1 94 ? 1.736 -15.804 -9.180 1.00 91.12 94 GLU A O 1
ATOM 787 N N . ASN A 1 95 ? 2.716 -14.152 -10.348 1.00 89.88 95 ASN A N 1
ATOM 788 C CA . ASN A 1 95 ? 2.471 -13.132 -9.327 1.00 89.88 95 ASN A CA 1
ATOM 789 C C . ASN A 1 95 ? 0.976 -12.850 -9.138 1.00 89.88 95 ASN A C 1
ATOM 791 O O . ASN A 1 95 ? 0.514 -12.658 -8.010 1.00 89.88 95 ASN A O 1
ATOM 795 N N . PHE A 1 96 ? 0.196 -12.879 -10.220 1.00 90.25 96 PHE A N 1
ATOM 796 C CA . PHE A 1 96 ? -1.251 -12.717 -10.166 1.00 90.25 96 PHE A CA 1
ATOM 797 C C . PHE A 1 96 ? -1.933 -13.880 -9.437 1.00 90.25 96 PHE A C 1
ATOM 799 O O . PHE A 1 96 ? -2.799 -13.644 -8.594 1.00 90.25 96 PHE A O 1
ATOM 806 N N . ALA A 1 97 ? -1.517 -15.127 -9.681 1.00 90.81 97 ALA A N 1
ATOM 807 C CA . ALA A 1 97 ? -2.042 -16.288 -8.965 1.00 90.81 97 ALA A CA 1
ATOM 808 C C . ALA A 1 97 ? -1.759 -16.203 -7.457 1.00 90.81 97 ALA A C 1
ATOM 810 O O . ALA A 1 97 ? -2.640 -16.493 -6.639 1.00 90.81 97 ALA A O 1
ATOM 811 N N . ARG A 1 98 ? -0.557 -15.748 -7.077 1.00 88.25 98 ARG A N 1
ATOM 812 C CA . ARG A 1 98 ? -0.198 -15.497 -5.675 1.00 88.25 98 ARG A CA 1
ATOM 813 C C . ARG A 1 98 ? -1.066 -14.401 -5.057 1.00 88.25 98 ARG A C 1
ATOM 815 O O . ARG A 1 98 ? -1.650 -14.623 -3.998 1.00 88.25 98 ARG A O 1
ATOM 822 N N . LEU A 1 99 ? -1.214 -13.267 -5.742 1.00 89.81 99 LEU A N 1
ATOM 823 C CA . LEU A 1 99 ? -2.065 -12.165 -5.294 1.00 89.81 99 LEU A CA 1
ATOM 824 C C . LEU A 1 99 ? -3.520 -12.616 -5.115 1.00 89.81 99 LEU A C 1
ATOM 826 O O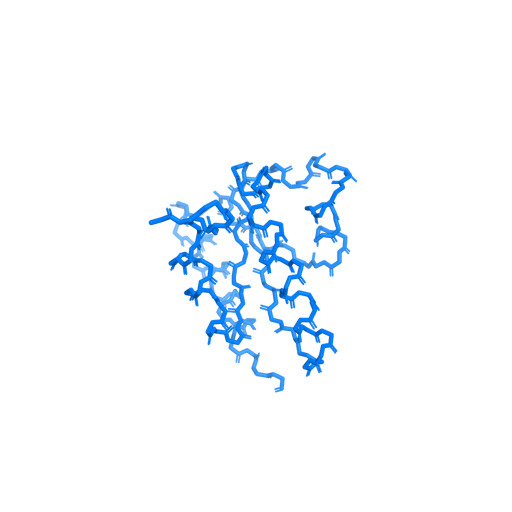 . LEU A 1 99 ? -4.128 -12.336 -4.087 1.00 89.81 99 LEU A O 1
ATOM 830 N N . LEU A 1 100 ? -4.077 -13.360 -6.074 1.00 89.69 100 LEU A N 1
ATOM 831 C CA . LEU A 1 100 ? -5.436 -13.892 -5.975 1.00 89.69 100 LEU A CA 1
ATOM 832 C C . LEU A 1 100 ? -5.605 -14.843 -4.792 1.00 89.69 100 LEU A C 1
ATOM 834 O O . LEU A 1 100 ? -6.662 -14.841 -4.166 1.00 89.69 100 LEU A O 1
ATOM 838 N N . LYS A 1 101 ? -4.596 -15.660 -4.476 1.00 88.44 101 LYS A N 1
ATOM 839 C CA . LYS A 1 101 ? -4.628 -16.538 -3.302 1.00 88.44 101 LYS A CA 1
ATOM 840 C C . LYS A 1 101 ? -4.699 -15.729 -2.006 1.00 88.44 101 LYS A C 1
ATOM 842 O O . LYS A 1 101 ? -5.506 -16.059 -1.140 1.00 88.44 101 LYS A O 1
ATOM 847 N N . ASP A 1 102 ? -3.909 -14.665 -1.898 1.00 85.31 102 ASP A N 1
ATOM 848 C CA . ASP A 1 102 ? -3.891 -13.797 -0.717 1.00 85.31 102 ASP A CA 1
ATOM 849 C C . ASP A 1 102 ? -5.188 -12.972 -0.606 1.00 85.31 102 ASP A C 1
ATOM 851 O O . ASP A 1 102 ? -5.777 -12.875 0.470 1.00 85.31 102 ASP A O 1
ATOM 855 N N . LEU A 1 103 ? -5.724 -12.489 -1.732 1.00 84.44 103 LEU A N 1
ATOM 856 C CA . LEU A 1 103 ? -7.023 -11.809 -1.791 1.00 84.44 103 LEU A CA 1
ATOM 857 C C . LEU A 1 103 ? -8.210 -12.733 -1.494 1.00 84.44 103 LEU A C 1
ATOM 859 O O . LEU A 1 103 ? -9.245 -12.254 -1.040 1.00 84.44 103 LEU A O 1
ATOM 863 N N . LYS A 1 104 ? -8.096 -14.042 -1.733 1.00 84.56 104 LYS A N 1
ATOM 864 C CA . LYS A 1 104 ? -9.158 -15.026 -1.452 1.00 84.56 104 LYS A CA 1
ATOM 865 C C . LYS A 1 104 ? -9.063 -15.664 -0.073 1.00 84.56 104 LYS A C 1
ATOM 867 O O . LYS A 1 104 ? -10.019 -16.319 0.326 1.00 84.56 104 LYS A O 1
ATOM 872 N N . ARG A 1 105 ? -7.956 -15.496 0.662 1.00 76.38 105 ARG A N 1
ATOM 873 C CA . ARG A 1 105 ? -7.925 -15.860 2.084 1.00 76.38 105 ARG A CA 1
ATOM 874 C C . ARG A 1 105 ? -8.909 -14.956 2.822 1.00 76.38 105 ARG A C 1
ATOM 876 O O . ARG A 1 105 ? -8.639 -13.778 3.050 1.00 76.38 105 ARG A O 1
ATOM 883 N N . GLU A 1 106 ? -10.093 -15.488 3.084 1.00 53.06 106 GLU A N 1
ATOM 884 C CA . GLU A 1 106 ? -10.936 -15.061 4.195 1.00 53.06 106 GLU A CA 1
ATOM 885 C C . GLU A 1 106 ? -10.174 -15.419 5.481 1.00 53.06 106 GLU A C 1
ATOM 887 O O . GLU A 1 106 ? -9.619 -16.521 5.583 1.00 53.06 106 GLU A O 1
ATOM 892 N N . SER A 1 107 ? -10.038 -14.450 6.388 1.00 44.91 107 SER A N 1
ATOM 893 C CA . SER A 1 107 ? -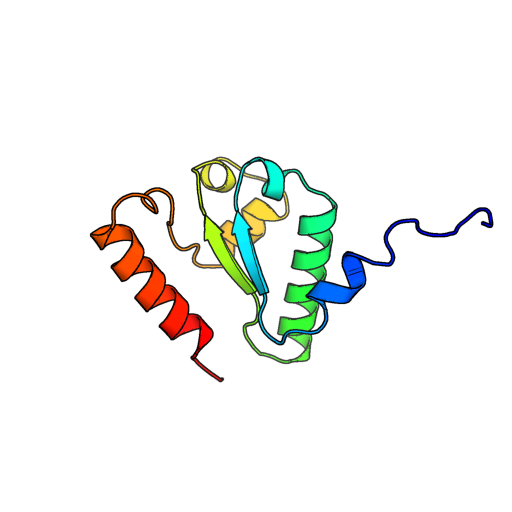9.774 -14.750 7.799 1.00 44.91 107 SER A CA 1
ATOM 894 C C . SER A 1 107 ? -11.085 -15.145 8.460 1.00 44.91 107 SER A C 1
ATOM 896 O O . SER A 1 107 ? -12.122 -14.586 8.043 1.00 44.91 107 SER A O 1
#

Radius of gyration: 15.41 Å; chains: 1; bounding box: 36×45×34 Å

Sequence (107 aa):
MKIGDKIRTRIDEMIHVHGKLLLVLSKDSVESSWVEKEVETAIENETTRKETVLFPIRLDYTVMDIKTDWPADIKRARHIVDFKEWKDHDAYQENFARLLKDLKRES

Secondary structure (DSSP, 8-state):
--TT--TTTTTHHHHTTSS-EEEEE-HHHHT-HHHHHHHHHHHHHHHHHTS--EEEEESSSHHHH--SHHHHHHHHHSPPEE-TTTTSHHHHHHHHHHHHHHHH---